Protein AF-A0A7J8Y8T2-F1 (afdb_monomer)

Organism: Gossypium aridum (NCBI:txid34290)

pLDDT: mean 74.45, std 18.3, range [36.44, 92.25]

Structure (mmCIF, N/CA/C/O backbone):
data_AF-A0A7J8Y8T2-F1
#
_entry.id   AF-A0A7J8Y8T2-F1
#
loop_
_atom_site.group_PDB
_atom_site.id
_atom_site.type_symbol
_atom_site.label_atom_id
_atom_site.label_alt_id
_atom_site.label_comp_id
_atom_site.label_asym_id
_atom_site.label_entity_id
_atom_site.label_seq_id
_atom_site.pdbx_PDB_ins_code
_atom_site.Cartn_x
_atom_site.Cartn_y
_atom_site.Cartn_z
_atom_site.occupancy
_atom_site.B_iso_or_equiv
_atom_site.auth_seq_id
_atom_site.auth_comp_id
_atom_site.auth_asym_id
_atom_site.auth_atom_id
_atom_site.pdbx_PDB_model_num
ATOM 1 N N . ARG A 1 1 ? -7.256 -18.630 2.962 1.00 40.56 1 ARG A N 1
ATOM 2 C CA . ARG A 1 1 ? -7.794 -18.370 1.603 1.00 40.56 1 ARG A CA 1
ATOM 3 C C . ARG A 1 1 ? -6.851 -17.377 0.943 1.00 40.56 1 ARG A C 1
ATOM 5 O O . ARG A 1 1 ? -6.604 -16.355 1.563 1.00 40.56 1 ARG A O 1
ATOM 12 N N . SER A 1 2 ? -6.277 -17.705 -0.214 1.00 45.56 2 SER A N 1
ATOM 13 C CA . SER A 1 2 ? -5.404 -16.781 -0.952 1.00 45.56 2 SER A CA 1
ATOM 14 C C . SER A 1 2 ? -6.247 -15.939 -1.913 1.00 45.56 2 SER A C 1
ATOM 16 O O . SER A 1 2 ? -7.258 -16.431 -2.415 1.00 45.56 2 SER A O 1
ATOM 18 N N . PHE A 1 3 ? -5.866 -14.685 -2.137 1.00 58.00 3 PHE A N 1
ATOM 19 C CA . PHE A 1 3 ? -6.526 -13.782 -3.080 1.00 58.00 3 PHE A CA 1
ATOM 20 C C . PHE A 1 3 ? -5.682 -13.714 -4.355 1.00 58.00 3 PHE A C 1
ATOM 22 O O . PHE A 1 3 ? -4.495 -13.409 -4.286 1.00 58.00 3 PHE A O 1
ATOM 29 N N . ALA A 1 4 ? -6.277 -14.023 -5.508 1.00 66.06 4 ALA A N 1
ATOM 30 C CA . ALA A 1 4 ? -5.616 -13.949 -6.808 1.00 66.06 4 ALA A CA 1
ATOM 31 C C . ALA A 1 4 ? -6.357 -12.936 -7.685 1.00 66.06 4 ALA A C 1
ATOM 33 O O . ALA A 1 4 ? -7.546 -13.103 -7.960 1.00 66.06 4 ALA A O 1
ATOM 34 N N . LYS A 1 5 ? -5.655 -11.884 -8.114 1.00 71.38 5 LYS A N 1
ATOM 35 C CA . LYS A 1 5 ? -6.178 -10.854 -9.016 1.00 71.38 5 LYS A CA 1
ATOM 36 C C . LYS A 1 5 ? -5.418 -10.908 -10.336 1.00 71.38 5 LYS A C 1
ATOM 38 O O . LYS A 1 5 ? -4.192 -10.868 -10.341 1.00 71.38 5 LYS A O 1
ATOM 43 N N . ASN A 1 6 ? -6.145 -10.962 -11.450 1.00 78.12 6 ASN A N 1
ATOM 44 C CA . ASN A 1 6 ? -5.545 -10.788 -12.767 1.00 78.12 6 ASN A CA 1
ATOM 45 C C . ASN A 1 6 ? -5.284 -9.291 -13.003 1.00 78.12 6 ASN A C 1
ATOM 47 O O . ASN A 1 6 ? -6.227 -8.503 -13.083 1.00 78.12 6 ASN A O 1
ATOM 51 N N . VAL A 1 7 ? -4.009 -8.911 -13.070 1.00 77.75 7 VAL A N 1
ATOM 52 C CA . VAL A 1 7 ? -3.546 -7.532 -13.314 1.00 77.75 7 VAL A CA 1
ATOM 53 C C . VAL A 1 7 ? -3.068 -7.313 -14.758 1.00 77.75 7 VAL A C 1
ATOM 55 O O . VAL A 1 7 ? -2.603 -6.226 -15.087 1.00 77.75 7 VAL A O 1
ATOM 58 N N . GLY A 1 8 ? -3.223 -8.312 -15.636 1.00 83.56 8 GLY A N 1
ATOM 59 C CA . GLY A 1 8 ? -2.754 -8.258 -17.022 1.00 83.56 8 GLY A CA 1
ATOM 60 C C . GLY A 1 8 ? -1.226 -8.229 -17.120 1.00 83.56 8 GLY A C 1
ATOM 61 O O . GLY A 1 8 ? -0.533 -8.871 -16.333 1.00 83.56 8 GLY A O 1
ATOM 62 N N . THR A 1 9 ? -0.698 -7.487 -18.095 1.00 82.19 9 THR A N 1
ATOM 63 C CA . THR A 1 9 ? 0.748 -7.268 -18.246 1.00 82.19 9 THR A CA 1
ATOM 64 C C . THR A 1 9 ? 1.191 -6.130 -17.335 1.00 82.19 9 THR A C 1
ATOM 66 O O . THR A 1 9 ? 0.819 -4.979 -17.558 1.00 82.19 9 THR A O 1
ATOM 69 N N . CYS A 1 10 ? 2.005 -6.428 -16.326 1.00 87.06 10 CYS A N 1
ATOM 70 C CA . CYS A 1 10 ? 2.567 -5.419 -15.434 1.00 87.06 10 CYS A CA 1
ATOM 71 C C . CYS A 1 10 ? 3.979 -5.802 -14.975 1.00 87.06 10 CYS A C 1
ATOM 73 O O . CYS A 1 10 ? 4.399 -6.953 -15.119 1.00 87.06 10 CYS A O 1
ATOM 75 N N . SER A 1 11 ? 4.721 -4.840 -14.418 1.00 88.56 11 SER A N 1
ATOM 76 C CA . SER A 1 11 ? 5.998 -5.148 -13.772 1.00 88.56 11 SER A CA 1
ATOM 77 C C . SER A 1 11 ? 5.778 -5.884 -12.444 1.00 88.56 11 SER A C 1
ATOM 79 O O . SER A 1 11 ? 4.688 -5.845 -11.869 1.00 88.56 11 SER A O 1
ATOM 81 N N . VAL A 1 12 ? 6.828 -6.530 -11.925 1.00 88.50 12 VAL A N 1
ATOM 82 C CA . VAL A 1 12 ? 6.797 -7.154 -10.588 1.00 88.50 12 VAL A CA 1
ATOM 83 C C . VAL A 1 12 ? 6.444 -6.117 -9.516 1.00 88.50 12 VAL A C 1
ATOM 85 O O . VAL A 1 12 ? 5.610 -6.379 -8.657 1.00 88.50 12 VAL A O 1
ATOM 88 N N . VAL A 1 13 ? 6.997 -4.905 -9.627 1.00 88.00 13 VAL A N 1
ATOM 89 C CA . VAL A 1 13 ? 6.718 -3.801 -8.697 1.00 88.00 13 VAL A CA 1
ATOM 90 C C . VAL A 1 13 ? 5.252 -3.372 -8.774 1.00 88.00 13 VAL A C 1
ATOM 92 O O . VAL A 1 13 ? 4.624 -3.151 -7.742 1.00 88.00 13 VAL A O 1
ATOM 95 N N . ASP A 1 14 ? 4.673 -3.292 -9.975 1.00 88.94 14 ASP A N 1
ATOM 96 C CA . ASP A 1 14 ? 3.252 -2.962 -10.129 1.00 88.94 14 ASP A CA 1
ATOM 97 C C . ASP A 1 14 ? 2.353 -4.047 -9.527 1.00 88.94 14 ASP A C 1
ATOM 99 O O . ASP A 1 14 ? 1.367 -3.721 -8.868 1.00 88.94 14 ASP A O 1
ATOM 103 N N . ALA A 1 15 ? 2.692 -5.327 -9.715 1.00 88.69 15 ALA A N 1
ATOM 104 C CA . ALA A 1 15 ? 1.944 -6.444 -9.138 1.00 88.69 15 ALA A CA 1
ATOM 105 C C . ALA A 1 15 ? 1.931 -6.381 -7.601 1.00 88.69 15 ALA A C 1
ATOM 107 O O . ALA A 1 15 ? 0.878 -6.536 -6.978 1.00 88.69 15 ALA A O 1
ATOM 108 N N . GLU A 1 16 ? 3.079 -6.089 -6.990 1.00 86.94 16 GLU A N 1
ATOM 109 C CA . GLU A 1 16 ? 3.187 -5.903 -5.542 1.00 86.94 16 GLU A CA 1
ATOM 110 C C . GLU A 1 16 ? 2.394 -4.684 -5.061 1.00 86.94 16 GLU A C 1
ATOM 112 O O . GLU A 1 16 ? 1.629 -4.783 -4.100 1.00 86.94 16 GLU A O 1
ATOM 117 N N . LEU A 1 17 ? 2.499 -3.544 -5.754 1.00 89.88 17 LEU A N 1
ATOM 118 C CA . LEU A 1 17 ? 1.725 -2.341 -5.437 1.00 89.88 17 LEU A CA 1
ATOM 119 C C . LEU A 1 17 ? 0.209 -2.591 -5.533 1.00 89.88 17 LEU A C 1
ATOM 121 O O . LEU A 1 17 ? -0.555 -2.096 -4.704 1.00 89.88 17 LEU A O 1
ATOM 125 N N . TRP A 1 18 ? -0.246 -3.395 -6.497 1.00 90.56 18 TRP A N 1
ATOM 126 C CA . TRP A 1 18 ? -1.645 -3.818 -6.576 1.00 90.56 18 TRP A CA 1
ATOM 127 C C . TRP A 1 18 ? -2.071 -4.645 -5.362 1.00 90.56 18 TRP A C 1
ATOM 129 O O . TRP A 1 18 ? -3.154 -4.407 -4.822 1.00 90.56 18 TRP A O 1
ATOM 139 N N . GLY A 1 19 ? -1.223 -5.570 -4.904 1.00 86.12 19 GLY A N 1
ATOM 140 C CA . GLY A 1 19 ? -1.458 -6.328 -3.672 1.00 86.12 19 GLY A CA 1
ATOM 141 C C . GLY A 1 19 ? -1.573 -5.419 -2.445 1.00 86.12 19 GLY A C 1
ATOM 142 O O . GLY A 1 19 ? -2.497 -5.571 -1.643 1.00 86.12 19 GLY A O 1
ATOM 143 N N . VAL A 1 20 ? -0.697 -4.415 -2.357 1.00 87.56 20 VAL A N 1
ATOM 144 C CA . VAL A 1 20 ? -0.709 -3.398 -1.296 1.00 87.56 20 VAL A CA 1
ATOM 145 C C . VAL A 1 20 ? -1.986 -2.550 -1.307 1.00 87.56 20 VAL A C 1
ATOM 147 O O . VAL A 1 20 ? -2.457 -2.145 -0.247 1.00 87.56 20 VAL A O 1
ATOM 150 N N . LEU A 1 21 ? -2.562 -2.266 -2.477 1.00 90.44 21 LEU A N 1
ATOM 151 C CA . LEU A 1 21 ? -3.758 -1.429 -2.588 1.00 90.44 21 LEU A CA 1
ATOM 152 C C . LEU A 1 21 ? -5.055 -2.185 -2.257 1.00 90.44 21 LEU A C 1
ATOM 154 O O . LEU A 1 21 ? -5.922 -1.661 -1.555 1.00 90.44 21 LEU A O 1
ATOM 158 N N . GLU A 1 22 ? -5.204 -3.399 -2.781 1.00 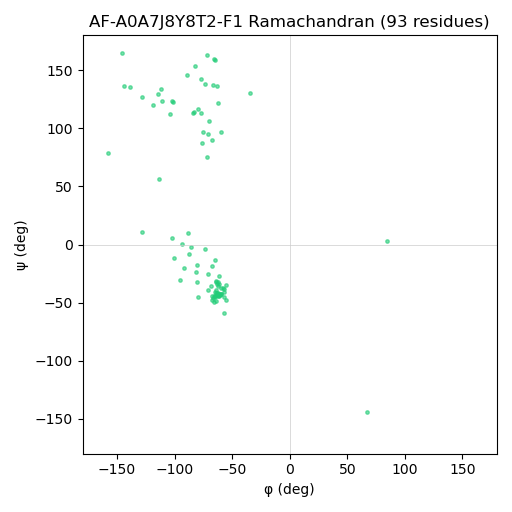88.56 22 GLU A N 1
ATOM 159 C CA . GLU A 1 22 ? -6.468 -4.146 -2.754 1.00 88.56 22 GLU A CA 1
ATOM 160 C C . GLU A 1 22 ? -6.908 -4.535 -1.340 1.00 88.56 22 GLU A C 1
ATOM 162 O O . GLU A 1 22 ? -8.074 -4.350 -0.985 1.00 88.56 22 GLU A O 1
ATOM 167 N N . GLY A 1 23 ? -5.983 -5.032 -0.513 1.00 85.75 23 GLY A N 1
ATOM 168 C CA . GLY A 1 23 ? -6.286 -5.457 0.857 1.00 85.75 23 GLY A CA 1
ATOM 169 C C . GLY A 1 23 ? -6.911 -4.332 1.697 1.00 85.75 23 GLY A C 1
ATOM 170 O O . GLY A 1 23 ? -8.055 -4.470 2.142 1.00 85.75 23 GLY A O 1
ATOM 171 N N . PRO A 1 24 ? -6.224 -3.185 1.865 1.00 86.50 24 PRO A N 1
ATOM 172 C CA . PRO A 1 24 ? -6.767 -2.025 2.566 1.00 86.50 24 PRO A CA 1
ATOM 173 C C . PRO A 1 24 ? -8.078 -1.509 1.964 1.00 86.50 24 PRO A C 1
ATOM 175 O O . PRO A 1 24 ? -8.982 -1.141 2.710 1.00 86.50 24 PRO A O 1
ATOM 178 N N . GLN A 1 25 ? -8.231 -1.504 0.634 1.00 90.62 25 GLN A N 1
ATOM 179 C CA . GLN A 1 25 ? -9.484 -1.080 -0.002 1.00 90.62 25 GLN A CA 1
ATOM 180 C C . GLN A 1 25 ? -10.663 -1.976 0.379 1.00 90.62 25 GLN A C 1
ATOM 182 O O . GLN A 1 25 ? -11.750 -1.470 0.664 1.00 90.62 25 GLN A O 1
ATOM 187 N N . GLN A 1 26 ? -10.471 -3.294 0.388 1.00 88.56 26 GLN A N 1
ATOM 188 C CA . GLN A 1 26 ? -11.519 -4.236 0.774 1.00 88.56 26 GLN A CA 1
ATOM 189 C C . GLN A 1 26 ? -11.876 -4.094 2.254 1.00 88.56 26 GLN A C 1
ATOM 191 O O . GLN A 1 26 ? -13.056 -3.971 2.577 1.00 88.56 26 GLN A O 1
ATOM 196 N N . VAL A 1 27 ? -10.871 -4.016 3.134 1.00 86.75 27 VAL A N 1
ATOM 197 C CA . VAL A 1 27 ? -11.062 -3.787 4.577 1.00 86.75 27 VAL A CA 1
ATOM 198 C C . VAL A 1 27 ? -11.833 -2.490 4.821 1.00 86.75 27 VAL A C 1
ATOM 200 O O . VAL A 1 27 ? -12.798 -2.477 5.582 1.00 86.75 27 VAL A O 1
ATOM 203 N N . TRP A 1 28 ? -11.471 -1.411 4.126 1.00 88.19 28 TRP A N 1
ATOM 204 C CA . TRP A 1 28 ? -12.147 -0.127 4.273 1.00 88.19 28 TRP A CA 1
ATOM 205 C C . TRP A 1 28 ? -13.620 -0.185 3.853 1.00 88.19 28 TRP A C 1
ATOM 207 O O . TRP A 1 28 ? -14.481 0.346 4.564 1.00 88.19 28 TRP A O 1
ATOM 217 N N . LYS A 1 29 ? -13.915 -0.850 2.724 1.00 90.69 29 LYS A N 1
ATOM 218 C CA . LYS A 1 29 ? -15.276 -1.020 2.183 1.00 90.69 29 LYS A CA 1
ATOM 219 C C . LYS A 1 29 ? -16.204 -1.774 3.134 1.00 90.69 29 LYS A C 1
ATOM 221 O O . LYS A 1 29 ? -17.384 -1.453 3.184 1.00 90.69 29 LYS A O 1
ATOM 226 N N . ILE A 1 30 ? -15.682 -2.729 3.903 1.00 89.81 30 ILE A N 1
ATOM 227 C CA . ILE A 1 30 ? -16.467 -3.494 4.888 1.00 89.81 30 ILE A CA 1
ATOM 228 C C . ILE A 1 30 ? -16.522 -2.828 6.274 1.00 89.81 30 ILE A C 1
ATOM 230 O O . ILE A 1 30 ? -16.965 -3.446 7.235 1.00 89.81 30 ILE A O 1
ATOM 234 N N . GLY A 1 31 ? -16.058 -1.578 6.398 1.00 87.75 31 GLY A N 1
ATOM 235 C CA . GLY A 1 31 ? -16.062 -0.826 7.658 1.00 87.75 31 GLY A CA 1
ATOM 236 C C . GLY A 1 31 ? -14.865 -1.103 8.571 1.00 87.75 31 GLY A C 1
ATOM 237 O O . GLY A 1 31 ? -14.781 -0.536 9.656 1.00 87.75 31 GLY A O 1
ATOM 238 N N . GLY A 1 32 ? -13.907 -1.923 8.135 1.00 85.69 32 GLY A N 1
ATOM 239 C CA . GLY A 1 32 ? -12.658 -2.130 8.854 1.00 85.69 32 GLY A CA 1
ATOM 240 C C . GLY A 1 32 ? -11.811 -0.857 8.869 1.00 85.69 32 GLY A C 1
ATOM 241 O O . GLY A 1 32 ? -11.700 -0.143 7.868 1.00 85.69 32 GLY A O 1
ATOM 242 N N . ARG A 1 33 ? -11.221 -0.562 10.028 1.00 86.38 33 ARG A N 1
ATOM 243 C CA . ARG A 1 33 ? -10.384 0.628 10.256 1.00 86.38 33 ARG A CA 1
ATOM 244 C C . ARG A 1 33 ? -9.023 0.296 10.857 1.00 86.38 33 ARG A C 1
ATOM 246 O O . ARG A 1 33 ? -8.296 1.202 11.230 1.00 86.38 33 ARG A O 1
ATOM 253 N N . LYS A 1 34 ? -8.647 -0.982 10.901 1.00 81.62 34 LYS A N 1
ATOM 254 C CA . LYS A 1 34 ? -7.315 -1.440 11.310 1.00 81.62 34 LYS A CA 1
ATOM 255 C C . LYS A 1 34 ? -6.772 -2.372 10.233 1.00 81.62 34 LYS A C 1
ATOM 257 O O . LYS A 1 34 ? -7.461 -3.313 9.841 1.00 81.62 34 LYS A O 1
ATOM 262 N N . VAL A 1 35 ? -5.569 -2.096 9.737 1.00 78.00 35 VAL A N 1
ATOM 263 C CA . VAL A 1 35 ? -4.893 -2.931 8.739 1.00 78.00 35 VAL A CA 1
ATOM 264 C C . VAL A 1 35 ? -3.393 -2.937 9.008 1.00 78.00 35 VAL A C 1
ATOM 266 O O . VAL A 1 35 ? -2.807 -1.892 9.275 1.00 78.00 35 VAL A O 1
ATOM 269 N N . PHE A 1 36 ? -2.778 -4.115 8.929 1.00 79.38 36 PHE A N 1
ATOM 270 C CA . PHE A 1 36 ? -1.326 -4.257 8.917 1.00 79.38 36 PHE A CA 1
ATOM 271 C C . PHE A 1 36 ? -0.888 -4.503 7.481 1.00 79.38 36 PHE A C 1
ATOM 273 O O . PHE A 1 36 ? -1.365 -5.439 6.837 1.00 79.38 36 PHE A O 1
ATOM 280 N N . LEU A 1 37 ? -0.008 -3.640 6.979 1.00 77.56 37 LEU A N 1
ATOM 281 C CA . LEU A 1 37 ? 0.558 -3.771 5.646 1.00 77.56 37 LEU A CA 1
ATOM 282 C C . LEU A 1 37 ? 1.994 -4.286 5.756 1.00 77.56 37 LEU A C 1
ATOM 284 O O . LEU A 1 37 ? 2.872 -3.570 6.226 1.00 77.56 37 LEU A O 1
ATOM 288 N N . GLU A 1 38 ? 2.228 -5.509 5.289 1.00 80.38 38 GLU A N 1
ATOM 289 C CA . GLU A 1 38 ? 3.562 -6.101 5.177 1.00 80.38 38 GLU A CA 1
ATOM 290 C C . GLU A 1 38 ? 3.919 -6.259 3.690 1.00 80.38 38 GLU A C 1
ATOM 292 O O . GLU A 1 38 ? 3.106 -6.726 2.895 1.00 80.38 38 GLU A O 1
ATOM 297 N N . THR A 1 39 ? 5.132 -5.854 3.311 1.00 79.56 39 THR A N 1
ATOM 298 C CA . THR A 1 39 ? 5.702 -6.040 1.968 1.00 79.56 39 THR A CA 1
ATOM 299 C C . THR A 1 39 ? 7.167 -6.432 2.121 1.00 79.56 39 THR A C 1
ATOM 301 O O . THR A 1 39 ? 7.882 -5.843 2.929 1.00 79.56 39 THR A O 1
ATOM 304 N N . ASP A 1 40 ? 7.627 -7.425 1.368 1.00 80.81 40 ASP A N 1
ATOM 305 C CA . ASP A 1 40 ? 9.029 -7.865 1.323 1.00 80.81 40 ASP A CA 1
ATOM 306 C C . ASP A 1 40 ? 9.862 -7.084 0.293 1.00 80.81 40 ASP A C 1
ATOM 308 O O . ASP A 1 40 ? 11.093 -7.151 0.276 1.00 80.81 40 ASP A O 1
ATOM 312 N N . SER A 1 41 ? 9.200 -6.268 -0.522 1.00 84.00 41 SER A N 1
ATOM 313 C CA . SER A 1 41 ? 9.837 -5.421 -1.517 1.00 84.00 41 SER A CA 1
ATOM 314 C C . SER A 1 41 ? 10.330 -4.096 -0.949 1.00 84.00 41 SER A C 1
ATOM 316 O O . SER A 1 41 ? 9.568 -3.194 -0.573 1.00 84.00 41 SER A O 1
ATOM 318 N N . MET A 1 42 ? 11.654 -3.945 -0.945 1.00 84.62 42 MET A N 1
ATOM 319 C CA . MET A 1 42 ? 12.323 -2.699 -0.568 1.00 84.62 42 MET A CA 1
ATOM 320 C C . MET A 1 42 ? 11.989 -1.559 -1.544 1.00 84.62 42 MET A C 1
ATOM 322 O O . MET A 1 42 ? 11.928 -0.400 -1.137 1.00 84.62 42 MET A O 1
ATOM 326 N N . VAL A 1 43 ? 11.746 -1.866 -2.823 1.00 87.50 43 VAL A N 1
ATOM 327 C CA . VAL A 1 43 ? 11.355 -0.860 -3.825 1.00 87.50 43 VAL A CA 1
ATOM 328 C C . VAL A 1 43 ? 9.987 -0.282 -3.478 1.00 87.50 43 VAL A C 1
ATOM 330 O O . VAL A 1 43 ? 9.846 0.937 -3.375 1.00 87.50 43 VAL A O 1
ATOM 333 N N . VAL A 1 44 ? 9.007 -1.147 -3.204 1.00 87.44 44 VAL A N 1
ATOM 334 C CA . VAL A 1 44 ? 7.665 -0.733 -2.773 1.00 87.44 44 VAL A CA 1
ATOM 335 C C . VAL A 1 44 ? 7.729 0.0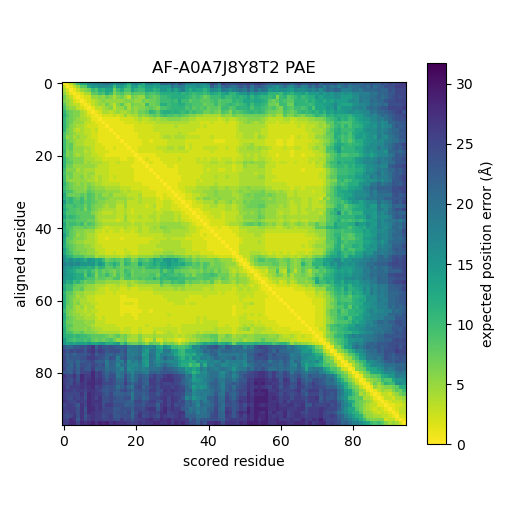38 -1.458 1.00 87.44 44 VAL A C 1
ATOM 337 O O . VAL A 1 44 ? 7.149 1.117 -1.353 1.00 87.44 44 VAL A O 1
ATOM 340 N N . THR A 1 45 ? 8.507 -0.442 -0.484 1.00 86.94 45 THR A N 1
ATOM 341 C CA . THR A 1 45 ? 8.702 0.266 0.791 1.00 86.94 45 THR A CA 1
ATOM 342 C C . THR A 1 45 ? 9.212 1.689 0.569 1.00 86.94 45 THR 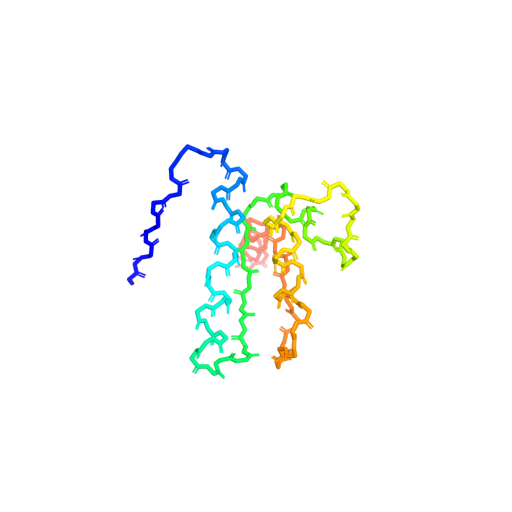A C 1
ATOM 344 O O . THR A 1 45 ? 8.644 2.636 1.107 1.00 86.94 45 THR A O 1
ATOM 347 N N . ARG A 1 46 ? 10.236 1.876 -0.273 1.00 86.25 46 ARG A N 1
ATOM 348 C CA . ARG A 1 46 ? 10.790 3.206 -0.577 1.00 86.25 46 ARG A CA 1
ATOM 349 C C . ARG A 1 46 ? 9.779 4.128 -1.256 1.00 86.25 46 ARG A C 1
ATOM 351 O O . ARG A 1 46 ? 9.695 5.293 -0.873 1.00 86.25 46 ARG A O 1
ATOM 358 N N . LEU A 1 47 ? 8.999 3.616 -2.209 1.00 86.38 47 LEU A N 1
ATOM 359 C CA . LEU A 1 47 ? 7.958 4.388 -2.901 1.00 86.38 47 LEU A CA 1
ATOM 360 C C . LEU A 1 47 ? 6.866 4.883 -1.941 1.00 86.38 47 LEU A C 1
ATOM 362 O O . LEU A 1 47 ? 6.352 5.993 -2.098 1.00 86.38 47 LEU A O 1
ATOM 366 N N . LEU A 1 48 ? 6.524 4.076 -0.934 1.00 85.00 48 LEU A N 1
ATOM 367 C CA . LEU A 1 48 ? 5.439 4.362 0.008 1.00 85.00 48 LEU A CA 1
ATOM 368 C C . LEU A 1 48 ? 5.888 5.111 1.268 1.00 85.00 48 LEU A C 1
ATOM 370 O O . LEU A 1 48 ? 5.067 5.764 1.907 1.00 85.00 48 LEU A O 1
ATOM 374 N N . LYS A 1 49 ? 7.181 5.066 1.611 1.00 81.44 49 LYS A N 1
ATOM 375 C CA . LYS A 1 49 ? 7.750 5.728 2.797 1.00 81.44 49 LYS A CA 1
ATOM 376 C C . LYS A 1 49 ? 7.604 7.249 2.755 1.00 81.44 49 LYS A C 1
ATOM 378 O O . LYS A 1 49 ? 7.446 7.886 3.795 1.00 81.44 49 LYS A O 1
ATOM 383 N N . ALA A 1 50 ? 7.645 7.843 1.562 1.00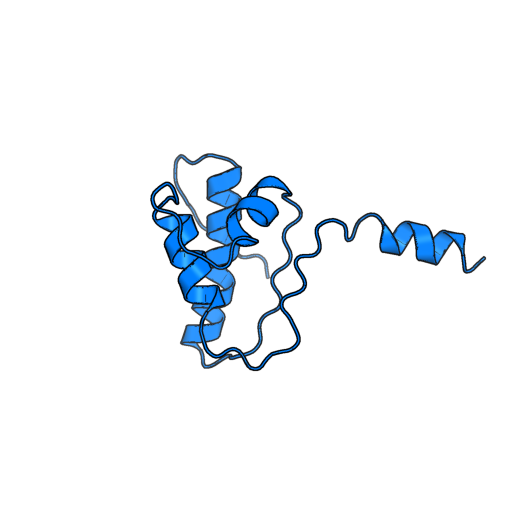 74.81 50 ALA A N 1
ATOM 384 C CA . ALA A 1 50 ? 7.363 9.261 1.395 1.00 74.81 50 ALA A CA 1
ATOM 385 C C . ALA A 1 50 ? 5.868 9.516 1.628 1.00 74.81 50 ALA A C 1
ATOM 387 O O . ALA A 1 50 ? 5.035 9.212 0.775 1.00 74.81 50 ALA A O 1
ATOM 388 N N . GLN A 1 51 ? 5.529 10.118 2.771 1.00 66.12 51 GLN A N 1
ATOM 389 C CA . GLN A 1 51 ? 4.139 10.462 3.081 1.00 66.12 51 GLN A CA 1
ATOM 390 C C . GLN A 1 51 ? 3.552 11.452 2.075 1.00 66.12 51 GLN A C 1
ATOM 392 O O . GLN A 1 51 ? 2.341 11.450 1.868 1.00 66.12 51 GLN A O 1
ATOM 397 N N . GLN A 1 52 ? 4.381 12.286 1.439 1.00 78.06 52 GLN A N 1
ATOM 398 C CA . GLN A 1 52 ? 3.962 13.230 0.406 1.00 78.06 52 GLN A CA 1
ATOM 399 C C . GLN A 1 52 ? 3.730 12.529 -0.939 1.00 78.06 52 GLN A C 1
ATOM 401 O O . GLN A 1 52 ? 4.449 11.603 -1.318 1.00 78.06 52 GLN A O 1
ATOM 406 N N . ILE A 1 53 ? 2.704 12.986 -1.657 1.00 82.06 53 ILE A N 1
ATOM 407 C CA . ILE A 1 53 ? 2.450 12.566 -3.033 1.00 82.06 53 ILE A CA 1
ATOM 408 C C . ILE A 1 53 ? 3.404 13.366 -3.919 1.00 82.06 53 ILE A C 1
ATOM 410 O O . ILE A 1 53 ? 3.323 14.592 -3.939 1.00 82.06 53 ILE A O 1
ATOM 414 N N . GLY A 1 54 ? 4.318 12.677 -4.595 1.00 81.94 54 GLY A N 1
ATOM 415 C CA . GLY A 1 54 ? 5.246 13.282 -5.543 1.00 81.94 54 GLY A CA 1
ATOM 416 C C . GLY A 1 54 ? 4.594 13.482 -6.910 1.00 81.94 54 GLY A C 1
ATOM 417 O O . GLY A 1 54 ? 3.682 12.742 -7.284 1.00 81.94 54 GLY A O 1
ATOM 418 N N . ASN A 1 55 ? 5.084 14.458 -7.675 1.00 81.31 55 ASN A N 1
ATOM 419 C CA . ASN A 1 55 ? 4.615 14.694 -9.046 1.00 81.31 55 ASN A CA 1
ATOM 420 C C . ASN A 1 55 ? 4.930 13.506 -9.973 1.00 81.31 55 ASN A C 1
A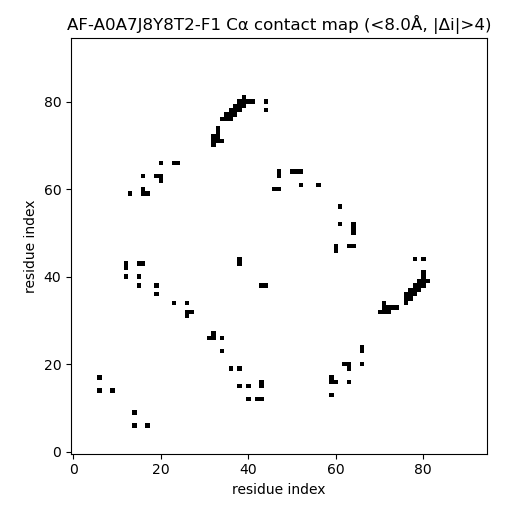TOM 422 O O . ASN A 1 55 ? 4.117 13.178 -10.835 1.00 81.31 55 ASN A O 1
ATOM 426 N N . ASP A 1 56 ? 6.043 12.814 -9.719 1.00 85.19 56 ASP A N 1
ATOM 427 C CA . ASP A 1 56 ? 6.494 11.655 -10.499 1.00 85.19 56 ASP A CA 1
ATOM 428 C C . ASP A 1 56 ? 5.876 10.326 -10.030 1.00 85.19 56 ASP A C 1
ATOM 430 O O . ASP A 1 56 ? 6.117 9.276 -10.627 1.00 85.19 56 ASP A O 1
ATOM 434 N N . ASP A 1 57 ? 5.057 10.339 -8.969 1.00 87.38 57 ASP A N 1
ATOM 435 C CA . ASP A 1 57 ? 4.383 9.127 -8.503 1.00 87.38 57 ASP A CA 1
ATOM 436 C C . ASP A 1 57 ? 3.425 8.621 -9.585 1.00 87.38 57 ASP A C 1
ATOM 438 O O . ASP A 1 57 ? 2.623 9.382 -10.141 1.00 87.38 57 ASP A O 1
ATOM 442 N N . THR A 1 58 ? 3.418 7.310 -9.822 1.00 91.12 58 THR A N 1
ATOM 443 C CA . THR A 1 58 ? 2.405 6.684 -10.675 1.00 91.12 58 THR A CA 1
ATOM 444 C C . THR A 1 58 ? 1.015 6.816 -10.047 1.00 91.12 58 THR A C 1
ATOM 446 O O . THR A 1 58 ? 0.860 6.992 -8.835 1.00 91.12 58 THR A O 1
ATOM 449 N N . ALA A 1 59 ? -0.038 6.693 -10.859 1.00 91.56 59 ALA A N 1
ATOM 450 C CA . ALA A 1 59 ? -1.413 6.730 -10.355 1.00 91.56 59 ALA A CA 1
ATOM 451 C C . ALA A 1 59 ? -1.665 5.685 -9.247 1.00 91.56 59 ALA A C 1
ATOM 453 O O . ALA A 1 59 ? -2.386 5.971 -8.289 1.00 91.56 59 ALA A O 1
ATOM 454 N N . LEU A 1 60 ? -1.021 4.515 -9.345 1.00 91.19 60 LEU A N 1
ATOM 455 C CA . LEU A 1 60 ? -1.108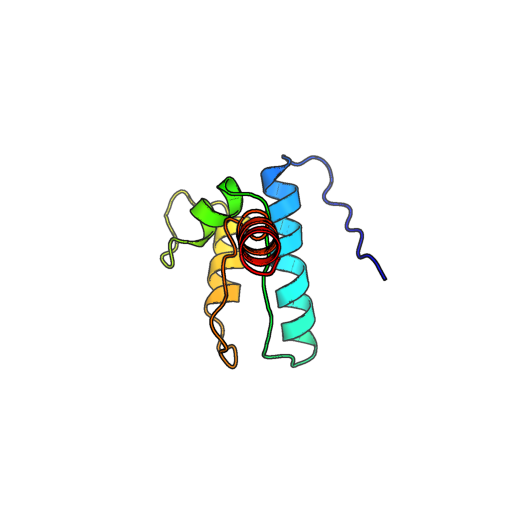 3.437 -8.362 1.00 91.19 60 LEU A CA 1
ATOM 456 C C . LEU A 1 60 ? -0.455 3.827 -7.027 1.00 91.19 60 LEU A C 1
ATOM 458 O O . LEU A 1 60 ? -1.092 3.714 -5.980 1.00 91.19 60 LEU A O 1
ATOM 462 N N . VAL A 1 61 ? 0.759 4.386 -7.059 1.00 91.12 61 VAL A N 1
ATOM 463 C CA . VAL A 1 61 ? 1.443 4.892 -5.854 1.00 91.12 61 VAL A CA 1
ATOM 464 C C . VAL A 1 61 ? 0.622 5.998 -5.187 1.00 91.12 61 VAL A C 1
ATOM 466 O O . VAL A 1 61 ? 0.431 5.978 -3.970 1.00 91.12 61 VAL A O 1
ATOM 469 N N . ARG A 1 62 ? 0.049 6.924 -5.966 1.00 91.94 62 ARG A N 1
ATOM 470 C CA . ARG A 1 62 ? -0.831 7.976 -5.425 1.00 91.94 62 ARG A CA 1
ATOM 471 C C . ARG A 1 62 ? -2.077 7.408 -4.759 1.00 91.94 62 ARG A C 1
ATOM 473 O O . ARG A 1 62 ? -2.476 7.900 -3.705 1.00 91.94 62 ARG A O 1
ATOM 480 N N . ALA A 1 63 ? -2.699 6.393 -5.357 1.00 92.25 63 ALA A N 1
ATOM 481 C CA . ALA A 1 63 ? -3.868 5.735 -4.783 1.00 92.25 63 ALA A CA 1
ATOM 482 C C . ALA A 1 63 ? -3.533 5.070 -3.440 1.00 92.25 63 ALA A C 1
ATOM 484 O O . ALA A 1 63 ? -4.266 5.259 -2.471 1.00 92.25 63 ALA A O 1
ATOM 485 N N . ILE A 1 64 ? -2.395 4.376 -3.353 1.00 90.38 64 ILE A N 1
ATOM 486 C CA . ILE A 1 64 ? -1.932 3.755 -2.106 1.00 90.38 64 ILE A CA 1
ATOM 487 C C . ILE A 1 64 ? -1.637 4.820 -1.049 1.00 90.38 64 ILE A C 1
ATOM 489 O O . ILE A 1 64 ? -2.151 4.731 0.061 1.00 90.38 64 ILE A O 1
ATOM 493 N N . LYS A 1 65 ? -0.888 5.877 -1.386 1.00 89.38 65 LYS A N 1
ATOM 494 C CA . LYS A 1 65 ? -0.603 6.975 -0.446 1.00 89.38 65 LYS A CA 1
ATOM 495 C C . LYS A 1 65 ? -1.879 7.638 0.079 1.00 89.38 65 LYS A C 1
ATOM 497 O O . LYS A 1 65 ? -1.941 7.982 1.253 1.00 89.38 65 LYS A O 1
ATOM 502 N N . ARG A 1 66 ? -2.916 7.790 -0.754 1.00 89.81 66 ARG A N 1
ATOM 503 C CA . ARG A 1 66 ? -4.239 8.269 -0.308 1.00 89.81 66 ARG A CA 1
ATOM 504 C C . ARG A 1 66 ? -4.909 7.288 0.649 1.00 89.81 66 ARG A C 1
ATOM 506 O O . ARG A 1 66 ? -5.414 7.726 1.674 1.00 89.81 66 ARG A O 1
ATOM 513 N N . MET A 1 67 ? -4.875 5.989 0.347 1.00 89.06 67 MET A N 1
ATOM 514 C CA . MET A 1 67 ? -5.408 4.954 1.240 1.00 89.06 67 MET A CA 1
ATOM 515 C C . MET A 1 67 ? -4.707 4.958 2.599 1.00 89.06 67 MET A C 1
ATOM 517 O O . MET A 1 67 ? -5.374 4.871 3.621 1.00 89.06 67 MET A O 1
ATOM 521 N N . LEU A 1 68 ? -3.382 5.110 2.631 1.00 84.88 68 LEU A N 1
ATOM 522 C CA . LEU A 1 68 ? -2.597 5.152 3.870 1.00 84.88 68 LEU A CA 1
ATOM 523 C C . LEU A 1 68 ? -2.862 6.400 4.728 1.00 84.88 68 LEU A C 1
ATOM 525 O O . LEU A 1 68 ? -2.548 6.393 5.911 1.00 84.88 68 LEU A O 1
ATOM 529 N N . ARG A 1 69 ? -3.437 7.458 4.145 1.00 85.81 69 ARG A N 1
ATOM 530 C CA . ARG A 1 69 ? -3.806 8.704 4.839 1.00 85.81 69 ARG A CA 1
ATOM 531 C C . ARG A 1 69 ? -5.249 8.728 5.343 1.00 85.81 69 ARG A C 1
ATOM 533 O O . ARG A 1 69 ? -5.677 9.750 5.866 1.00 85.81 69 ARG A O 1
ATOM 540 N N . LEU A 1 70 ? -6.019 7.665 5.125 1.00 84.75 70 LEU A N 1
ATOM 541 C CA . LEU A 1 70 ? -7.347 7.556 5.721 1.00 84.75 70 LEU A CA 1
ATOM 542 C C . LEU A 1 70 ? -7.235 7.457 7.249 1.00 84.75 70 LEU A C 1
ATOM 544 O O . LEU A 1 70 ? -6.190 7.065 7.768 1.00 84.75 70 LEU A O 1
ATOM 548 N N . ASP A 1 71 ? -8.325 7.763 7.954 1.00 82.56 71 ASP A N 1
ATOM 549 C CA . ASP A 1 71 ? -8.406 7.646 9.414 1.00 82.56 71 ASP A CA 1
ATOM 550 C C . ASP A 1 71 ? -8.467 6.175 9.848 1.00 82.56 71 ASP A C 1
ATOM 552 O O . ASP A 1 71 ? -9.516 5.620 10.193 1.00 82.56 71 ASP A O 1
ATOM 556 N N . TRP A 1 72 ? -7.316 5.513 9.782 1.00 82.38 72 TRP A N 1
ATOM 557 C CA . TRP A 1 72 ? -7.102 4.210 10.387 1.00 82.38 72 TRP A CA 1
ATOM 558 C C . TRP A 1 72 ? -6.989 4.376 11.907 1.00 82.38 72 TRP A C 1
ATOM 560 O O . TRP A 1 72 ? -6.326 5.282 12.407 1.00 82.38 72 TRP A O 1
ATOM 570 N N . ILE A 1 73 ? -7.615 3.470 12.653 1.00 73.81 73 ILE A N 1
ATOM 571 C CA . ILE A 1 73 ? -7.440 3.331 14.098 1.00 73.81 73 ILE A CA 1
ATOM 572 C C . ILE A 1 73 ? -6.037 2.753 14.294 1.00 73.81 73 ILE A C 1
ATOM 574 O O . ILE A 1 73 ? -5.816 1.550 14.132 1.00 73.81 73 ILE A O 1
ATOM 578 N N . ALA A 1 74 ? -5.076 3.646 14.521 1.00 50.03 74 ALA A N 1
ATOM 579 C CA . ALA A 1 74 ? -3.659 3.328 14.523 1.00 50.03 74 ALA A CA 1
ATOM 580 C C . ALA A 1 74 ? -3.297 2.318 15.624 1.00 50.03 74 ALA A C 1
ATOM 582 O O . ALA A 1 74 ? -3.446 2.584 16.811 1.00 50.03 74 ALA A O 1
ATOM 583 N N . GLU A 1 75 ? -2.721 1.194 15.214 1.00 47.84 75 GLU A N 1
ATOM 584 C CA . GLU A 1 75 ? -1.403 0.816 15.715 1.00 47.84 75 GLU A CA 1
ATOM 585 C C . GLU A 1 75 ? -0.489 0.958 14.498 1.00 47.84 75 GLU A C 1
ATOM 587 O O . GLU A 1 75 ? -0.820 0.446 13.431 1.00 47.84 75 GLU A O 1
ATOM 592 N N . GLU A 1 76 ? 0.556 1.770 14.623 1.00 48.50 76 GLU A N 1
ATOM 593 C CA . GLU A 1 76 ? 1.431 2.252 13.549 1.00 48.50 76 GLU A CA 1
ATOM 594 C C . GLU A 1 76 ? 1.661 1.236 12.415 1.00 48.50 76 GLU A C 1
ATOM 596 O O . GLU A 1 76 ? 2.034 0.084 12.651 1.00 48.50 76 GLU A O 1
ATOM 601 N N . THR A 1 77 ? 1.479 1.674 11.164 1.00 48.47 77 THR A N 1
ATOM 602 C CA . THR A 1 77 ? 1.795 0.877 9.972 1.00 48.47 77 THR A CA 1
ATOM 603 C C . THR A 1 77 ? 3.280 0.522 9.984 1.00 48.47 77 THR A C 1
ATOM 605 O O . THR A 1 77 ? 4.134 1.317 9.587 1.00 48.47 77 THR A O 1
ATOM 608 N N . MET A 1 78 ? 3.607 -0.677 10.457 1.00 46.81 78 MET A N 1
ATOM 609 C CA . MET A 1 78 ? 4.975 -1.167 10.476 1.00 46.81 78 MET A CA 1
ATOM 610 C C . MET A 1 78 ? 5.370 -1.566 9.052 1.00 46.81 78 MET A C 1
ATOM 612 O O . MET A 1 78 ? 5.074 -2.665 8.596 1.00 46.81 78 MET A O 1
ATOM 616 N N . PHE A 1 79 ? 6.054 -0.672 8.336 1.00 47.16 79 PHE A N 1
ATOM 617 C CA . PHE A 1 79 ? 6.771 -1.035 7.115 1.00 47.16 79 PHE A CA 1
ATOM 618 C C . PHE A 1 79 ? 7.935 -1.946 7.508 1.00 47.16 79 PHE A C 1
ATOM 620 O O . PHE A 1 79 ? 9.024 -1.474 7.843 1.00 47.16 79 PHE A O 1
ATOM 627 N N . ILE A 1 80 ? 7.701 -3.258 7.543 1.00 44.78 80 ILE A N 1
ATOM 628 C CA . ILE A 1 80 ? 8.753 -4.203 7.895 1.00 44.78 80 ILE A CA 1
ATOM 629 C C . ILE A 1 80 ? 9.692 -4.355 6.698 1.00 44.78 80 ILE A 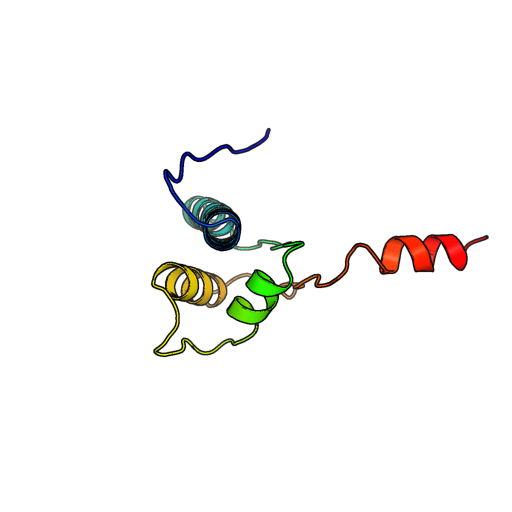C 1
ATOM 631 O O . ILE A 1 80 ? 9.577 -5.285 5.912 1.00 44.78 80 ILE A O 1
ATOM 635 N N . GLU A 1 81 ? 10.692 -3.483 6.606 1.00 39.53 81 GLU A N 1
ATOM 636 C CA . GLU A 1 81 ? 11.731 -3.602 5.581 1.00 39.53 81 GLU A CA 1
ATOM 637 C C . GLU A 1 81 ? 12.581 -4.882 5.770 1.00 39.53 81 GLU A C 1
ATOM 639 O O . GLU A 1 81 ? 13.307 -5.262 4.859 1.00 39.53 81 GLU A O 1
ATOM 644 N N . LYS A 1 82 ? 12.500 -5.588 6.917 1.00 39.62 82 LYS A N 1
ATOM 645 C CA . LYS A 1 82 ? 13.198 -6.868 7.174 1.00 39.62 82 LYS A CA 1
ATOM 646 C C . LYS A 1 82 ? 12.563 -7.731 8.285 1.00 39.62 82 LYS A C 1
ATOM 648 O O . LYS A 1 82 ? 13.141 -7.845 9.368 1.00 39.62 82 LYS A O 1
ATOM 653 N N . LYS A 1 83 ? 11.471 -8.469 8.029 1.00 36.44 83 LYS A N 1
ATOM 654 C CA . LYS A 1 83 ? 11.051 -9.554 8.959 1.00 36.44 83 LYS A CA 1
ATOM 655 C C . LYS A 1 83 ? 11.963 -10.782 8.862 1.00 36.44 83 LYS A C 1
ATOM 657 O O . LYS A 1 83 ? 11.844 -11.708 9.651 1.00 36.44 83 LYS A O 1
ATOM 662 N N . ILE A 1 84 ? 12.926 -10.758 7.938 1.00 38.69 84 ILE A N 1
ATOM 663 C CA . ILE A 1 84 ? 13.951 -11.795 7.786 1.00 38.69 84 ILE A CA 1
ATOM 664 C C . ILE A 1 84 ? 15.107 -11.619 8.794 1.00 38.69 84 ILE A C 1
ATOM 666 O O . ILE A 1 84 ? 15.806 -12.586 9.072 1.00 38.69 84 ILE A O 1
ATOM 670 N N . ARG A 1 85 ? 15.297 -10.448 9.437 1.00 40.78 85 ARG A N 1
ATOM 671 C CA . ARG A 1 85 ? 16.418 -10.262 10.392 1.00 40.78 85 ARG A CA 1
ATOM 672 C C . ARG A 1 85 ? 16.078 -10.493 11.867 1.00 40.78 85 ARG A C 1
ATOM 674 O O . ARG A 1 85 ? 16.952 -10.933 12.606 1.00 40.78 85 ARG A O 1
ATOM 681 N N . LEU A 1 86 ? 14.845 -10.230 12.307 1.00 39.69 86 LEU A N 1
ATOM 682 C CA . LEU A 1 86 ? 14.500 -10.326 13.735 1.00 39.69 86 LEU A CA 1
ATOM 683 C C . LEU A 1 86 ? 14.231 -11.762 14.206 1.00 39.69 86 LEU A C 1
ATOM 685 O O . LEU A 1 86 ? 14.604 -12.096 15.326 1.00 39.69 86 LEU A O 1
ATOM 689 N N . LEU A 1 87 ? 13.695 -12.641 13.350 1.00 42.91 87 LEU A N 1
ATOM 690 C CA . LEU A 1 87 ? 13.541 -14.061 13.698 1.00 42.91 87 LEU A CA 1
ATOM 691 C C . LEU A 1 87 ? 14.897 -14.776 13.820 1.00 42.91 87 LEU A C 1
AT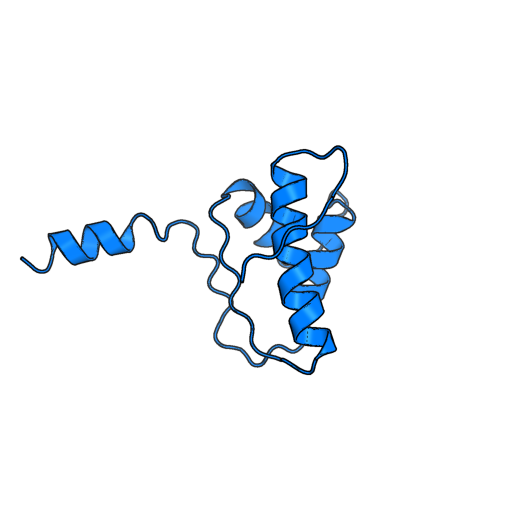OM 693 O O . LEU A 1 87 ? 15.075 -15.596 14.715 1.00 42.91 87 LEU A O 1
ATOM 697 N N . GLN A 1 88 ? 15.885 -14.421 12.989 1.00 45.09 88 GLN A N 1
ATOM 698 C CA . GLN A 1 88 ? 17.239 -14.980 13.096 1.00 45.09 88 GLN A CA 1
ATOM 699 C C . GLN A 1 88 ? 17.995 -14.462 14.330 1.00 45.09 88 GLN A C 1
ATOM 701 O O . GLN A 1 88 ? 18.669 -15.242 14.999 1.00 45.09 88 GLN A O 1
ATOM 706 N N . LEU A 1 89 ? 17.848 -13.177 14.677 1.00 47.88 89 LEU A N 1
ATOM 707 C CA . LEU A 1 89 ? 18.456 -12.606 15.884 1.00 47.88 89 LEU A CA 1
ATOM 708 C C . LEU A 1 89 ? 17.830 -13.166 17.168 1.00 47.88 89 LEU A C 1
ATOM 710 O O . LEU A 1 89 ? 18.571 -13.574 18.059 1.00 47.88 89 LEU A O 1
ATOM 714 N N . TRP A 1 90 ? 16.501 -13.280 17.243 1.00 46.44 90 TRP A N 1
ATOM 715 C CA . TRP A 1 90 ? 15.819 -13.841 18.415 1.00 46.44 90 TRP A CA 1
ATOM 716 C C . TRP A 1 90 ? 16.163 -15.322 18.656 1.00 46.44 90 TRP A C 1
ATOM 718 O O . TRP A 1 90 ? 16.410 -15.701 19.799 1.00 46.44 90 TRP A O 1
ATOM 728 N N . LEU A 1 91 ? 16.276 -16.134 17.594 1.00 49.75 91 LEU A N 1
ATOM 729 C CA . LEU A 1 91 ? 16.711 -17.538 17.685 1.00 49.75 91 LEU A CA 1
ATOM 730 C C . LEU A 1 91 ? 18.207 -17.694 18.018 1.00 49.75 91 LEU A C 1
ATOM 732 O O . LEU A 1 91 ? 18.603 -18.716 18.571 1.00 49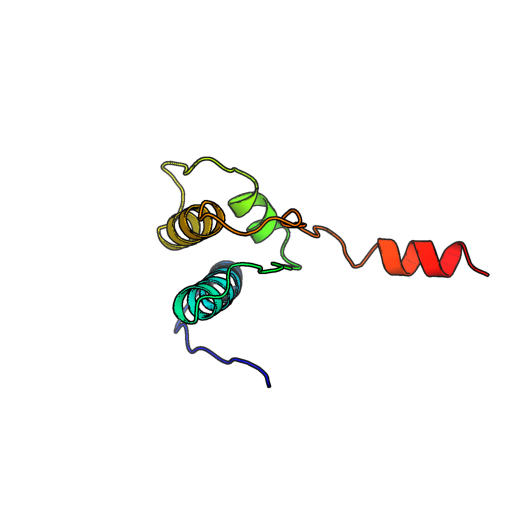.75 91 LEU A O 1
ATOM 736 N N . SER A 1 92 ? 19.048 -16.703 17.696 1.00 58.03 92 SER A N 1
ATOM 737 C CA . SER A 1 92 ? 20.475 -16.706 18.065 1.00 58.03 92 SER A CA 1
ATOM 738 C C . SER A 1 92 ? 20.754 -16.257 19.504 1.00 58.03 92 SER A C 1
ATOM 740 O O . SER A 1 92 ? 21.790 -16.622 20.048 1.00 58.03 92 SER A O 1
ATOM 742 N N . HIS A 1 93 ? 19.852 -15.474 20.108 1.00 42.00 93 HIS A N 1
ATOM 743 C CA . HIS A 1 93 ? 20.011 -14.905 21.456 1.00 42.00 93 HIS A CA 1
ATOM 744 C C . HIS A 1 93 ? 19.245 -15.668 22.550 1.00 42.00 93 HIS A C 1
ATOM 746 O O . HIS A 1 93 ? 19.475 -15.415 23.726 1.00 42.00 93 HIS A O 1
ATOM 752 N N . ASN A 1 94 ? 18.343 -16.583 22.178 1.00 41.66 94 ASN A N 1
ATOM 753 C CA . ASN A 1 94 ? 17.621 -17.468 23.101 1.00 41.66 94 ASN A CA 1
ATOM 754 C C . ASN A 1 94 ? 18.034 -18.930 22.892 1.00 41.66 94 ASN A C 1
ATOM 756 O O . ASN A 1 94 ? 17.196 -19.785 22.598 1.00 41.66 94 ASN A O 1
ATOM 760 N N . ARG A 1 95 ? 19.335 -19.202 23.006 1.00 45.56 95 ARG A N 1
ATOM 761 C CA . ARG A 1 95 ? 19.849 -20.560 23.164 1.00 45.56 95 ARG A CA 1
ATOM 762 C C . ARG A 1 95 ? 20.578 -20.677 24.492 1.00 45.56 95 ARG A C 1
ATOM 764 O O . ARG A 1 95 ? 21.289 -19.708 24.832 1.00 45.56 95 ARG A O 1
#

Secondary structure (DSSP, 8-state):
--------S--HHHHHHHHHHHHHHHHHHTT----------HHHHHHHH--SPPTT--HHHHHHHHHHTS----S-----TTHHHHHHHHHHH--

InterPro domains:
  IPR002156 Ribonuclease H domain [PF13456] (8-69)
  IPR044730 Ribonuclease H-like domain, plant type [cd06222] (2-72)

Mean predicted aligned error: 10.37 Å

Sequence (95 aa):
RSFAKNVGTCSVVDAELWGVLEGPQQVWKIGGRKVFLETDSMVVTRLLKAQQIGNDDTALVRAIKRMLRLDWIAEETMFIEKKIRLLQLWLSHNR

Radius of gyration: 15.16 Å; Cα contacts (8 Å, |Δi|>4): 66; chains: 1; bounding box: 37×35×41 Å

Foldseek 3Di:
DDDDDCPDDDDPLVVQLVVLQPVLVVCVVVVHQADADEDQDPVNLVLQVPLDDDPPDDPSSVSSSVSVPPRHPDPDRPHCPPPPPPVVVVVVVPD

Nearest PDB structures (foldseek):
  1rdh-assembly2_B  TM=8.750E-01  e=5.765E-01  Human immunodeficiency virus 1
  4qag-assembly3_A  TM=8.873E-01  e=1.398E+00  Human immunodeficiency virus type 1 BH10
  5dmr-assembly1_A  TM=7.348E-01  e=3.390E+00  Moloney murine leukemia virus isolate Shinnick

Solvent-accessible surface area (backbone atoms only — not comparable to full-atom values): 6188 Å² total; per-residue (Å²): 137,87,88,88,78,92,75,79,91,67,53,71,68,54,53,52,52,50,57,65,38,50,55,59,51,54,39,46,74,75,69,46,43,71,74,84,59,81,55,89,48,62,68,59,49,59,68,60,66,50,83,65,82,56,91,83,51,51,74,67,55,46,52,39,53,52,60,73,67,48,91,53,63,78,68,76,74,57,76,44,84,54,75,75,55,55,60,56,49,54,62,69,71,70,116